Protein AF-A0A163JH55-F1 (afdb_monomer)

InterPro domains:
  IPR002913 START domain [PF01852] (3-56)
  IPR002913 START domain [PS50848] (1-56)
  IPR023393 START-like domain superfamily [G3DSA:3.30.530.20] (1-74)

Organism: Absidia glauca (NCBI:txid4829)

Solvent-accessible surface area (backbone atoms only — not comparable to full-atom values): 8886 Å² total; per-residue (Å²): 91,60,66,80,92,50,93,89,63,74,88,54,90,98,58,76,81,53,45,36,72,35,37,50,77,48,78,39,85,50,97,92,48,71,49,77,46,79,49,76,41,70,46,64,57,86,92,69,60,67,72,57,52,54,51,49,67,65,51,62,66,49,56,58,55,52,52,52,52,45,40,72,71,31,36,55,74,72,42,81,56,64,64,65,36,43,83,75,51,74,48,74,41,76,91,73,45,35,38,40,37,36,38,29,53,58,34,34,41,31,34,37,48,32,56,63,59,28,75,80,40,67,38,78,47,54,76,39,42,51,78,47,76,57,93,54,35,37,42,33,43,62,33,54,41,84,24,48,40,39,41,29,61,93

Nearest PDB structures (foldseek):
  5j14-assembly2_B  TM=8.264E-01  e=1.085E-02  Prescottella equi 103S
  5j7z-assembly1_A  TM=7.708E-01  e=1.028E-02  Prescottella equi 103S
  7exg-assembly1_B  TM=5.878E-01  e=2.418E-01  Arabidopsis thaliana
  2r55-assembly2_B  TM=7.968E-01  e=3.300E+00  Homo sapiens
  7exr-assembly1_B  TM=5.465E-01  e=3.352E-01  Arabidopsis thaliana

Secondary structure (DSSP, 8-state):
------TTS---TT----EEEEEEEEEEEETTEEEEEEEEEEE--S---HHHHHHHHHHGGGHHHHHHHHHHHH-PPPEEEEESSEEEEEEEETTTTEEEEEEESEEEEEEE--TTT-TT-EEEEESSSEEEEETTEEEEEEEESSEEEEEEE-

Sequence (154 aa):
MASVDDSSVGAVSGCVRGNLICSGWKLQKVADGIQITYVTQVDLAGSIPSSFLRSVQLQVPLCAGKVAEYISSYGPPPITGDLSCVFKKELFDHGKREHTVHLDGQGDAAFSFSSKMYPNGVKVKTTTGEAQVTGNSIQVTGVNGPTTVTISKA

Mean predicted aligned error: 5.3 Å

Structure (mmCIF, N/CA/C/O backbone):
data_AF-A0A163JH55-F1
#
_entry.id   AF-A0A163JH55-F1
#
loop_
_atom_site.group_PDB
_atom_site.id
_atom_site.type_symbol
_atom_site.label_atom_id
_atom_site.label_alt_id
_atom_site.label_comp_id
_atom_site.label_asym_id
_atom_site.label_entity_id
_atom_site.label_seq_id
_atom_site.pdbx_PDB_ins_code
_atom_site.Cartn_x
_atom_site.Cartn_y
_atom_site.Cartn_z
_atom_site.occupancy
_atom_site.B_iso_or_equiv
_atom_site.auth_seq_id
_atom_site.auth_comp_id
_atom_site.auth_asym_id
_atom_site.auth_atom_id
_atom_site.pdbx_PDB_model_num
ATOM 1 N N . MET A 1 1 ? 0.091 1.573 -16.378 1.00 91.25 1 MET A N 1
ATOM 2 C CA . MET A 1 1 ? 0.677 2.918 -16.204 1.00 91.25 1 MET A CA 1
ATOM 3 C C . MET A 1 1 ? 1.432 3.271 -17.470 1.00 91.25 1 MET A C 1
ATOM 5 O O . MET A 1 1 ? 2.056 2.385 -18.042 1.00 91.25 1 MET A O 1
ATOM 9 N N . ALA A 1 2 ? 1.350 4.522 -17.905 1.00 95.44 2 ALA A N 1
ATOM 10 C CA . ALA A 1 2 ? 2.092 5.064 -19.039 1.00 95.44 2 ALA A CA 1
ATOM 11 C C . ALA A 1 2 ? 2.310 6.568 -18.806 1.00 95.44 2 ALA A C 1
ATOM 13 O O . ALA A 1 2 ? 1.577 7.170 -18.016 1.00 95.44 2 ALA A O 1
ATOM 14 N N . SER A 1 3 ? 3.317 7.149 -19.451 1.00 95.31 3 SER A N 1
ATOM 15 C CA . SER A 1 3 ? 3.561 8.591 -19.436 1.00 95.31 3 SER A CA 1
ATOM 16 C C . SER A 1 3 ? 2.406 9.348 -20.091 1.00 95.31 3 SER A C 1
ATOM 18 O O . SER A 1 3 ? 1.802 8.875 -21.052 1.00 95.31 3 SER A O 1
ATOM 20 N N . VAL A 1 4 ? 2.129 10.541 -19.567 1.00 95.00 4 VAL A N 1
ATOM 21 C CA . VAL A 1 4 ? 1.176 11.510 -20.116 1.00 95.00 4 VAL A CA 1
ATOM 22 C C . VAL A 1 4 ? 1.803 12.899 -20.088 1.00 95.00 4 VAL A C 1
ATOM 24 O O . VAL A 1 4 ? 2.669 13.170 -19.247 1.00 95.00 4 VAL A O 1
ATOM 27 N N . ASP A 1 5 ? 1.345 13.768 -20.982 1.00 93.38 5 ASP A N 1
ATOM 28 C CA . ASP A 1 5 ? 1.692 15.184 -20.959 1.00 93.38 5 ASP A CA 1
ATOM 29 C C . ASP A 1 5 ? 0.721 15.941 -20.051 1.00 93.38 5 ASP A C 1
ATOM 31 O O . ASP A 1 5 ? -0.497 15.854 -20.203 1.00 93.38 5 ASP A O 1
ATOM 35 N N . ASP A 1 6 ? 1.276 16.696 -19.107 1.00 93.94 6 ASP A N 1
ATOM 36 C CA . ASP A 1 6 ? 0.529 17.538 -18.179 1.00 93.94 6 ASP A CA 1
ATOM 37 C C . ASP A 1 6 ? 1.160 18.932 -18.169 1.00 93.94 6 ASP A C 1
ATOM 39 O O . ASP A 1 6 ? 2.298 19.115 -17.733 1.00 93.94 6 ASP A O 1
ATOM 43 N N . SER A 1 7 ? 0.415 19.930 -18.648 1.00 94.56 7 SER A N 1
ATOM 44 C CA . SER A 1 7 ? 0.884 21.316 -18.733 1.00 94.56 7 SER A CA 1
ATOM 45 C C . SER 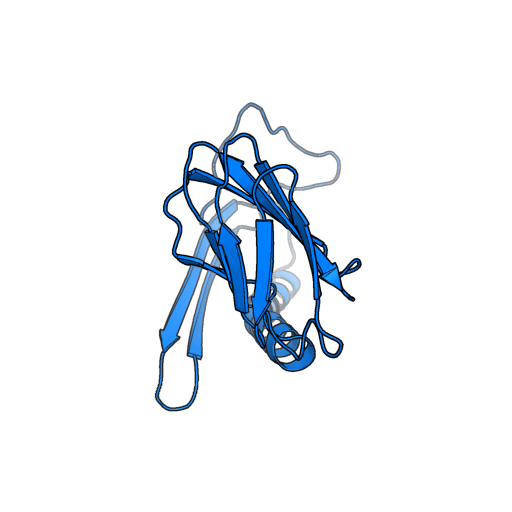A 1 7 ? 1.173 21.949 -17.369 1.00 94.56 7 SER A C 1
ATOM 47 O O . SER A 1 7 ? 1.876 22.956 -17.307 1.00 94.56 7 SER A O 1
ATOM 49 N N . SER A 1 8 ? 0.637 21.389 -16.280 1.00 94.94 8 SER A N 1
ATOM 50 C CA . SER A 1 8 ? 0.922 21.842 -14.916 1.00 94.94 8 SER A CA 1
ATOM 51 C C . SER A 1 8 ? 2.257 21.315 -14.373 1.00 94.94 8 SER A C 1
ATOM 53 O O . SER A 1 8 ? 2.780 21.861 -13.401 1.00 94.94 8 SER A O 1
ATOM 55 N N . VAL A 1 9 ? 2.850 20.298 -15.014 1.00 92.44 9 VAL A N 1
ATOM 56 C CA . VAL A 1 9 ? 4.096 19.655 -14.576 1.00 92.44 9 VAL A CA 1
ATOM 57 C C . VAL A 1 9 ? 5.207 19.877 -15.604 1.00 92.44 9 VAL A C 1
ATOM 59 O O . VAL A 1 9 ? 5.392 19.109 -16.546 1.00 92.44 9 VAL A O 1
ATOM 62 N N . GLY A 1 10 ? 6.001 20.926 -15.385 1.00 91.88 10 GLY A N 1
ATOM 63 C CA . GLY A 1 10 ? 7.092 21.323 -16.277 1.00 91.88 10 GLY A CA 1
ATOM 64 C C . GLY A 1 10 ? 8.334 20.418 -16.264 1.00 91.88 10 GLY A C 1
ATOM 65 O O . GLY A 1 10 ? 8.406 19.373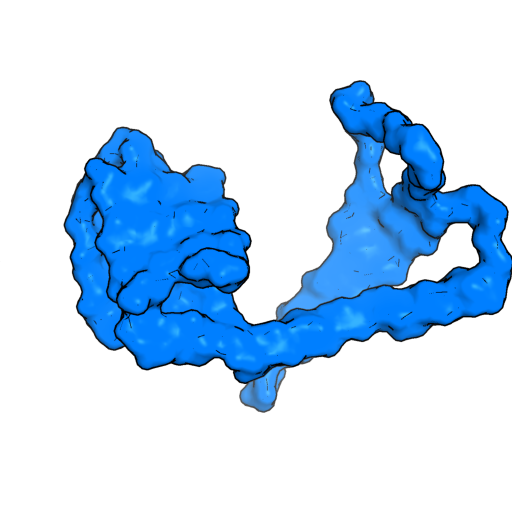 -15.608 1.00 91.88 10 GLY A O 1
ATOM 66 N N . ALA A 1 11 ? 9.349 20.835 -17.022 1.00 91.56 11 ALA A N 1
ATOM 67 C CA . ALA A 1 11 ? 10.678 20.234 -16.974 1.00 91.56 11 ALA A CA 1
ATOM 68 C C . ALA A 1 11 ? 11.387 20.576 -15.653 1.00 91.56 11 ALA A C 1
ATOM 70 O O . ALA A 1 11 ? 11.249 21.680 -15.128 1.00 91.56 11 ALA A O 1
ATOM 71 N N . VAL A 1 12 ? 12.178 19.632 -15.140 1.00 94.38 12 VAL A N 1
ATOM 72 C CA . VAL A 1 12 ? 12.987 19.819 -13.930 1.00 94.38 12 VAL A CA 1
ATOM 73 C C . VAL A 1 12 ? 14.443 20.004 -14.345 1.00 94.38 12 VAL A C 1
ATOM 75 O O . VAL A 1 12 ? 14.995 19.170 -15.062 1.00 94.38 12 VAL A O 1
ATOM 78 N N . SER A 1 13 ? 15.060 21.106 -13.910 1.00 94.50 13 SER A N 1
ATOM 79 C CA . SER A 1 13 ? 16.464 21.404 -14.216 1.00 94.50 13 SER A CA 1
ATOM 80 C C . SER A 1 13 ? 17.380 20.266 -13.755 1.00 94.50 13 SER A C 1
ATOM 82 O O . SER A 1 13 ? 17.262 19.791 -12.628 1.00 94.50 13 SER A O 1
ATOM 84 N N . GLY A 1 14 ? 18.281 19.820 -14.634 1.00 92.38 14 GLY A N 1
ATOM 85 C CA . GLY A 1 14 ? 19.189 18.698 -14.371 1.00 92.38 14 GLY A CA 1
ATOM 86 C C . GLY A 1 14 ? 18.583 17.304 -14.578 1.00 92.38 14 GLY A C 1
ATOM 87 O O . GLY A 1 14 ? 19.285 16.314 -14.390 1.00 92.38 14 GLY A O 1
ATOM 88 N N . CYS A 1 15 ? 17.317 17.197 -14.994 1.00 91.94 15 CYS A N 1
ATOM 89 C CA . CYS A 1 15 ? 16.668 15.921 -15.289 1.00 91.94 15 CYS A CA 1
ATOM 90 C C . CYS A 1 15 ? 16.252 15.827 -16.761 1.00 91.94 15 CYS A C 1
ATOM 92 O O . CYS A 1 15 ? 15.694 16.764 -17.328 1.00 91.94 15 CYS A O 1
ATOM 94 N N . VAL A 1 16 ? 16.460 14.653 -17.362 1.00 91.75 16 VAL A N 1
ATOM 95 C CA . VAL A 1 16 ? 15.856 14.288 -18.649 1.00 91.75 16 VAL A CA 1
ATOM 96 C C . VAL A 1 16 ? 14.578 13.507 -18.360 1.00 91.75 16 VAL A C 1
ATOM 98 O O . VAL A 1 16 ? 14.586 12.559 -17.573 1.00 91.75 16 VAL A O 1
ATOM 101 N N . ARG A 1 17 ? 13.462 13.919 -18.967 1.00 91.94 17 ARG A N 1
ATOM 102 C CA . ARG A 1 17 ? 12.173 13.243 -18.798 1.00 91.94 17 ARG A CA 1
ATOM 103 C C . ARG A 1 17 ? 12.159 11.960 -19.627 1.00 91.94 17 ARG A C 1
ATOM 105 O O . ARG A 1 17 ? 12.097 12.021 -20.850 1.00 91.94 17 ARG A O 1
ATOM 112 N N . GLY A 1 18 ? 12.191 10.815 -18.949 1.00 91.19 18 GLY A N 1
ATOM 113 C CA . GLY A 1 18 ? 11.946 9.522 -19.582 1.00 91.19 18 GLY A CA 1
ATOM 114 C C . GLY A 1 18 ? 10.485 9.367 -20.014 1.00 91.19 18 GLY A C 1
ATOM 115 O O . GLY A 1 18 ? 9.571 9.925 -19.401 1.00 91.19 18 GLY A O 1
ATOM 116 N N . ASN A 1 19 ? 10.268 8.575 -21.057 1.00 93.25 19 ASN A N 1
ATOM 117 C CA . ASN A 1 19 ? 8.962 8.196 -21.567 1.00 93.25 19 ASN A CA 1
ATOM 118 C C . ASN A 1 19 ? 8.633 6.747 -21.167 1.00 93.25 19 ASN A C 1
ATOM 120 O O . ASN A 1 19 ? 9.178 5.781 -21.706 1.00 93.25 19 ASN A O 1
ATOM 124 N N . LEU A 1 20 ? 7.732 6.586 -20.199 1.00 93.00 20 LEU A N 1
ATOM 125 C CA . LEU A 1 20 ? 7.204 5.296 -19.780 1.00 93.00 20 LEU A CA 1
ATOM 126 C C . LEU A 1 20 ? 6.118 4.858 -20.763 1.00 93.00 20 LEU A C 1
ATOM 128 O O . LEU A 1 20 ? 4.958 5.236 -20.630 1.00 93.00 20 LEU A O 1
ATOM 132 N N . ILE A 1 21 ? 6.489 4.035 -21.735 1.00 94.88 21 ILE A N 1
ATOM 133 C CA . ILE A 1 21 ? 5.568 3.550 -22.767 1.00 94.88 21 ILE A CA 1
ATOM 134 C C . ILE A 1 21 ? 4.500 2.649 -22.137 1.00 94.88 21 ILE A C 1
ATOM 136 O O . ILE A 1 21 ? 3.309 2.798 -22.398 1.00 94.88 21 ILE A O 1
ATOM 140 N N . CYS A 1 22 ? 4.919 1.722 -21.275 1.00 93.75 22 CYS A N 1
ATOM 141 C CA . CYS A 1 22 ? 4.013 0.863 -20.526 1.00 93.75 22 CYS A CA 1
ATOM 142 C C . CYS A 1 22 ? 4.695 0.362 -19.257 1.00 93.75 22 CYS A C 1
ATOM 144 O O . CYS A 1 22 ? 5.853 -0.039 -19.278 1.00 93.75 22 CYS A O 1
ATOM 146 N N . SER A 1 23 ? 3.974 0.332 -18.147 1.00 93.06 23 SER A N 1
ATOM 147 C CA . SER A 1 23 ? 4.370 -0.427 -16.969 1.00 93.06 23 SER A CA 1
ATOM 148 C C . SER A 1 23 ? 3.156 -0.898 -16.191 1.00 93.06 23 SER A C 1
ATOM 150 O O . SER A 1 23 ? 2.132 -0.209 -16.115 1.00 93.06 23 SER A O 1
ATOM 152 N N . GLY A 1 24 ? 3.247 -2.084 -15.608 1.00 92.88 24 GLY A N 1
ATOM 153 C CA . GLY A 1 24 ? 2.153 -2.654 -14.850 1.00 92.88 24 GLY A CA 1
ATOM 154 C C . GLY A 1 24 ? 2.533 -3.929 -14.125 1.00 92.88 24 GLY A C 1
ATOM 155 O O . GLY A 1 24 ? 3.522 -4.591 -14.434 1.00 92.88 24 GLY A O 1
ATOM 156 N N . TRP A 1 25 ? 1.691 -4.265 -13.159 1.00 93.50 25 TRP A N 1
ATOM 157 C CA . TRP A 1 25 ? 1.814 -5.453 -12.336 1.00 93.50 25 TRP A CA 1
ATOM 158 C C . TRP A 1 25 ? 0.600 -6.335 -12.578 1.00 93.50 25 TRP A C 1
ATOM 160 O O . TRP A 1 25 ? -0.535 -5.866 -12.510 1.00 93.50 25 TRP A O 1
ATOM 170 N N . LYS A 1 26 ? 0.837 -7.617 -12.830 1.00 93.44 26 LYS A N 1
ATOM 171 C CA . LYS A 1 26 ? -0.190 -8.652 -12.791 1.00 93.44 26 LYS A CA 1
ATOM 172 C C . LYS A 1 26 ? 0.083 -9.528 -11.580 1.00 93.44 26 LYS A C 1
ATOM 174 O O . LYS A 1 26 ? 1.140 -10.152 -11.487 1.00 93.44 26 LYS A O 1
ATOM 179 N N . LEU A 1 27 ? -0.878 -9.555 -10.666 1.00 93.62 27 LEU A N 1
ATOM 180 C CA . LEU A 1 27 ? -0.843 -10.372 -9.461 1.00 93.62 27 LEU A CA 1
ATOM 181 C C . LEU A 1 27 ? -1.823 -11.528 -9.638 1.00 93.62 27 LEU A C 1
ATOM 183 O O . LEU A 1 27 ? -2.971 -11.313 -10.025 1.00 93.62 27 LEU A O 1
ATOM 187 N N . GLN A 1 28 ? -1.376 -12.753 -9.378 1.00 96.31 28 GLN A N 1
ATOM 188 C CA . GLN A 1 28 ? -2.223 -13.940 -9.449 1.00 96.31 28 GLN A CA 1
ATOM 189 C C . GLN A 1 28 ? -2.026 -14.782 -8.197 1.00 96.31 28 GLN A C 1
ATOM 191 O O . GLN A 1 28 ? -0.898 -15.120 -7.844 1.00 96.31 28 GLN A O 1
ATOM 196 N N . LYS A 1 29 ? -3.128 -15.140 -7.535 1.00 95.62 29 LYS A N 1
AT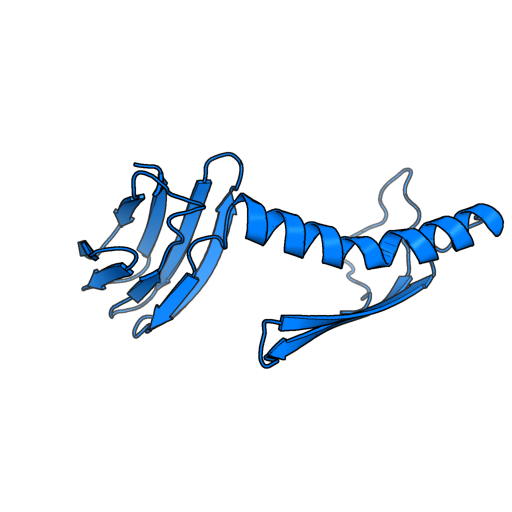OM 197 C CA . LYS A 1 29 ? -3.089 -16.137 -6.466 1.00 95.62 29 LYS A CA 1
ATOM 198 C C . LYS A 1 29 ? -2.740 -17.496 -7.076 1.00 95.62 29 LYS A C 1
ATOM 200 O O . LYS A 1 29 ? -3.360 -17.910 -8.052 1.00 95.62 29 LYS A O 1
ATOM 205 N N . VAL A 1 30 ? -1.769 -18.175 -6.482 1.00 96.44 30 VAL A N 1
ATOM 206 C CA . VAL A 1 30 ? -1.363 -19.551 -6.800 1.00 96.44 30 VAL A CA 1
ATOM 207 C C . VAL A 1 30 ? -1.427 -20.394 -5.523 1.00 96.44 30 VAL A C 1
ATOM 209 O O . VAL A 1 30 ? -1.670 -19.843 -4.449 1.00 96.44 30 VAL A O 1
ATOM 212 N N . ALA A 1 31 ? -1.258 -21.716 -5.626 1.00 95.12 31 ALA A N 1
ATOM 213 C CA . ALA A 1 31 ? -1.412 -22.631 -4.487 1.00 95.12 31 ALA A CA 1
ATOM 214 C C . ALA A 1 31 ? -0.592 -22.191 -3.258 1.00 95.12 31 ALA A C 1
ATOM 216 O O . ALA A 1 31 ? -1.147 -22.061 -2.169 1.00 95.12 31 ALA A O 1
ATOM 217 N N . ASP A 1 32 ? 0.679 -21.847 -3.475 1.00 91.50 32 ASP A N 1
A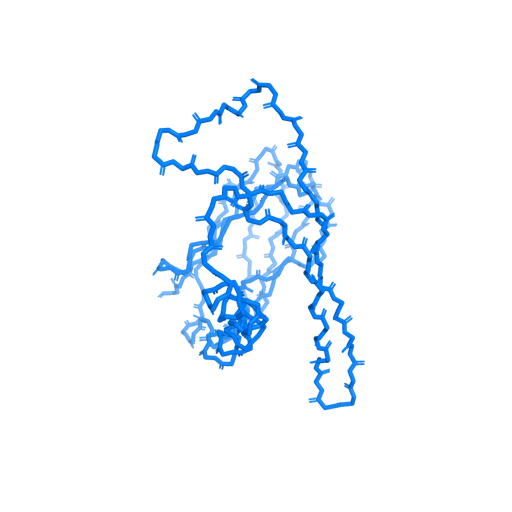TOM 218 C CA . ASP A 1 32 ? 1.636 -21.546 -2.404 1.00 91.50 32 ASP A CA 1
ATOM 219 C C . ASP A 1 32 ? 1.993 -20.053 -2.294 1.00 91.50 32 ASP A C 1
ATOM 221 O O . ASP A 1 32 ? 3.027 -19.691 -1.733 1.00 91.50 32 ASP A O 1
ATOM 225 N N . GLY A 1 33 ? 1.167 -19.151 -2.840 1.00 90.38 33 GLY A N 1
ATOM 226 C CA . GLY A 1 33 ? 1.410 -17.715 -2.698 1.00 90.38 33 GLY A CA 1
ATOM 227 C C . GLY A 1 33 ? 0.832 -16.841 -3.802 1.00 90.38 33 GLY A C 1
ATOM 228 O O . GLY A 1 33 ? -0.292 -17.035 -4.269 1.00 90.38 33 GLY A O 1
ATOM 229 N N . ILE A 1 34 ? 1.603 -15.826 -4.191 1.00 91.50 34 ILE A N 1
ATOM 230 C CA . ILE A 1 34 ? 1.227 -14.849 -5.213 1.00 91.50 34 ILE A CA 1
ATOM 231 C C . ILE A 1 34 ? 2.299 -14.857 -6.295 1.00 91.50 34 ILE A C 1
ATOM 233 O O . ILE A 1 34 ? 3.458 -14.536 -6.042 1.00 91.50 34 ILE A O 1
ATOM 237 N N . GLN A 1 35 ? 1.898 -15.190 -7.517 1.00 92.56 35 GLN A N 1
ATOM 238 C CA . GLN A 1 35 ? 2.723 -14.977 -8.692 1.00 92.56 35 GLN A CA 1
ATOM 239 C C . GLN A 1 35 ? 2.644 -13.505 -9.095 1.00 92.56 35 GLN A C 1
ATOM 241 O O . GLN A 1 35 ? 1.557 -12.946 -9.264 1.00 92.56 35 GLN A O 1
ATOM 246 N N . ILE A 1 36 ? 3.812 -12.896 -9.286 1.00 91.81 36 ILE A N 1
ATOM 247 C CA . ILE A 1 36 ? 3.956 -11.507 -9.709 1.00 91.81 36 ILE A CA 1
ATOM 248 C C . ILE A 1 36 ? 4.568 -11.488 -11.107 1.00 91.81 36 ILE A C 1
ATOM 250 O O . ILE A 1 36 ? 5.656 -12.012 -11.321 1.00 91.81 36 ILE A O 1
ATOM 254 N N . THR A 1 37 ? 3.879 -10.866 -12.059 1.00 92.00 37 THR A N 1
ATOM 255 C CA . THR A 1 37 ? 4.457 -10.500 -13.358 1.00 92.00 37 THR A CA 1
ATOM 256 C C . THR A 1 37 ? 4.549 -8.987 -13.429 1.00 92.00 37 THR A C 1
ATOM 258 O O . THR A 1 37 ? 3.528 -8.303 -13.358 1.00 92.00 37 THR A O 1
ATOM 261 N N . TYR A 1 38 ? 5.763 -8.466 -13.571 1.00 91.44 38 TYR A N 1
ATOM 262 C CA . TYR A 1 38 ? 6.002 -7.046 -13.782 1.00 91.44 38 TYR A CA 1
ATOM 263 C C . TYR A 1 38 ? 6.390 -6.810 -15.238 1.00 91.44 38 TYR A C 1
ATOM 265 O O . TYR A 1 38 ? 7.346 -7.399 -15.740 1.00 91.44 38 TYR A O 1
ATOM 273 N N . VAL A 1 39 ? 5.622 -5.966 -15.918 1.00 91.25 39 VAL A N 1
ATOM 274 C CA . VAL A 1 39 ? 5.873 -5.556 -17.300 1.00 91.25 39 VAL A CA 1
ATOM 275 C C . VAL A 1 39 ? 6.325 -4.110 -17.263 1.00 91.25 39 VAL A C 1
ATOM 277 O O . VAL A 1 39 ? 5.704 -3.290 -16.591 1.00 91.25 39 VAL A O 1
ATOM 280 N N . THR A 1 40 ? 7.399 -3.793 -17.977 1.00 90.81 40 THR A N 1
ATOM 281 C CA . THR A 1 40 ? 7.889 -2.424 -18.108 1.00 90.81 40 THR A CA 1
ATOM 282 C C . THR A 1 40 ? 8.550 -2.223 -19.463 1.00 90.81 40 THR A C 1
ATOM 284 O O . THR A 1 40 ? 9.324 -3.057 -19.929 1.00 90.81 40 THR A O 1
ATOM 287 N N . GLN A 1 41 ? 8.231 -1.103 -20.088 1.00 90.56 41 GLN A N 1
ATOM 288 C CA . GLN A 1 41 ? 8.815 -0.608 -21.314 1.00 90.56 41 GLN A CA 1
ATOM 289 C C . GLN A 1 41 ? 8.995 0.893 -21.132 1.00 90.56 41 GLN A C 1
ATOM 291 O O . GLN A 1 41 ? 8.025 1.642 -20.997 1.00 90.56 41 GLN A O 1
ATOM 296 N N . VAL A 1 42 ? 10.250 1.319 -21.100 1.00 90.00 42 VAL A N 1
ATOM 297 C CA . VAL A 1 42 ? 10.626 2.709 -20.874 1.00 90.00 42 VAL A CA 1
ATOM 298 C C . VAL A 1 42 ? 11.669 3.114 -21.901 1.00 90.00 42 VAL A C 1
ATOM 300 O O . VAL A 1 42 ? 12.633 2.387 -22.141 1.00 90.00 42 VAL A O 1
ATOM 303 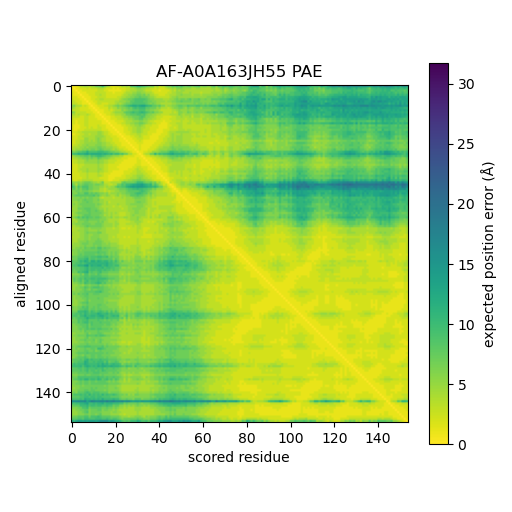N N . ASP A 1 43 ? 11.461 4.278 -22.495 1.00 90.31 43 ASP A N 1
ATOM 304 C CA . ASP A 1 43 ? 12.495 5.028 -23.184 1.00 90.31 43 ASP A CA 1
ATOM 305 C C . ASP A 1 43 ? 13.058 6.042 -22.184 1.00 90.31 43 ASP A C 1
ATOM 307 O O . ASP A 1 43 ? 12.365 6.955 -21.741 1.00 90.31 43 ASP A O 1
ATOM 311 N N . LEU A 1 44 ? 14.305 5.851 -21.759 1.00 87.88 44 LEU A N 1
ATOM 312 C CA . LEU A 1 44 ? 14.939 6.749 -20.792 1.00 87.88 44 LEU A CA 1
ATOM 313 C C . LEU A 1 44 ? 15.316 8.109 -21.404 1.00 87.88 44 LEU A C 1
ATOM 315 O O . LEU A 1 44 ? 15.697 9.007 -20.653 1.00 87.88 44 LEU A O 1
ATOM 319 N N . ALA A 1 45 ? 15.162 8.263 -22.726 1.00 86.88 45 ALA A N 1
ATOM 320 C CA . ALA A 1 45 ? 15.536 9.431 -23.508 1.00 86.88 45 ALA A CA 1
ATOM 321 C C . ALA A 1 45 ? 17.016 9.835 -23.329 1.00 86.88 45 ALA A C 1
ATOM 323 O O . ALA A 1 45 ? 17.808 9.181 -22.645 1.00 86.88 45 ALA A O 1
ATOM 324 N N . GLY A 1 46 ? 17.416 10.921 -23.994 1.00 83.88 46 GLY A N 1
ATOM 325 C CA . GLY A 1 46 ? 18.783 11.439 -23.934 1.00 83.88 46 GLY A CA 1
ATOM 326 C C . GLY A 1 46 ? 19.844 10.490 -24.511 1.00 83.88 46 GLY A C 1
ATOM 327 O O . GLY A 1 46 ? 19.549 9.545 -25.240 1.00 83.88 46 GLY A O 1
ATOM 328 N N . SER A 1 47 ? 21.109 10.768 -24.187 1.00 85.69 47 SER A N 1
ATOM 329 C CA . SER A 1 47 ? 22.272 10.031 -24.702 1.00 85.69 47 SER A CA 1
ATOM 330 C C . SER A 1 47 ? 22.851 9.114 -23.628 1.00 85.69 47 SER A C 1
ATOM 332 O O . SER A 1 47 ? 23.782 9.486 -22.915 1.00 85.69 47 SER A O 1
ATOM 334 N N . ILE A 1 48 ? 22.287 7.912 -23.495 1.00 86.25 48 ILE A N 1
ATOM 335 C CA . ILE A 1 48 ? 22.692 6.933 -22.479 1.00 86.25 48 ILE A CA 1
ATOM 336 C C . ILE A 1 48 ? 23.517 5.805 -23.122 1.00 86.25 48 ILE A C 1
ATOM 338 O O . ILE A 1 48 ? 23.063 5.203 -24.097 1.00 86.25 48 ILE A O 1
ATOM 342 N N . PRO A 1 49 ? 24.703 5.456 -22.582 1.00 89.19 49 PRO A N 1
ATOM 343 C CA . PRO A 1 49 ? 25.486 4.324 -23.072 1.00 89.19 49 PRO A CA 1
ATOM 344 C C . PRO A 1 49 ? 24.700 3.006 -23.033 1.00 89.19 49 PRO A C 1
ATOM 346 O O . PRO A 1 49 ? 24.060 2.673 -22.034 1.00 89.19 49 PRO A O 1
ATOM 349 N N . SER A 1 50 ? 24.802 2.203 -24.094 1.00 87.19 50 SER A N 1
ATOM 350 C CA . SER A 1 50 ? 24.059 0.940 -24.232 1.00 87.19 50 SER A CA 1
ATOM 351 C C . SER A 1 50 ? 24.351 -0.073 -23.118 1.00 87.19 50 SER A C 1
ATOM 353 O O . SER A 1 50 ? 23.454 -0.790 -22.673 1.00 87.19 50 SER A O 1
ATOM 355 N N . SER A 1 51 ? 25.588 -0.107 -22.616 1.00 87.38 51 SER A N 1
ATOM 356 C CA . SER A 1 51 ? 25.979 -0.938 -21.472 1.00 87.38 51 SER A CA 1
ATOM 357 C C . SER A 1 51 ? 25.228 -0.558 -20.194 1.00 87.38 51 SER A C 1
ATOM 359 O O . SER A 1 51 ? 24.800 -1.437 -19.448 1.00 87.38 51 SER A O 1
ATOM 361 N N . PHE A 1 52 ? 25.005 0.738 -19.967 1.00 86.88 52 PHE A N 1
ATOM 362 C CA . PHE A 1 52 ? 24.229 1.228 -18.833 1.00 86.88 52 PHE A CA 1
ATOM 363 C C . PHE A 1 52 ? 22.736 0.918 -19.000 1.00 86.88 52 PHE A C 1
ATOM 365 O O . PHE A 1 52 ? 22.113 0.432 -18.057 1.00 86.88 52 PHE A O 1
ATOM 372 N N . LEU A 1 53 ? 22.178 1.096 -20.206 1.00 86.25 53 LEU A N 1
ATOM 373 C CA . LEU A 1 53 ? 20.786 0.727 -20.510 1.00 86.25 53 LEU A CA 1
ATOM 374 C C . LEU A 1 53 ? 20.499 -0.744 -20.196 1.00 86.25 53 LEU A C 1
ATOM 376 O O . LEU A 1 53 ? 19.496 -1.055 -19.555 1.00 86.25 53 LEU A O 1
ATOM 380 N N . ARG A 1 54 ? 21.407 -1.647 -20.583 1.00 85.94 54 ARG A N 1
ATOM 381 C CA . ARG A 1 54 ? 21.273 -3.080 -20.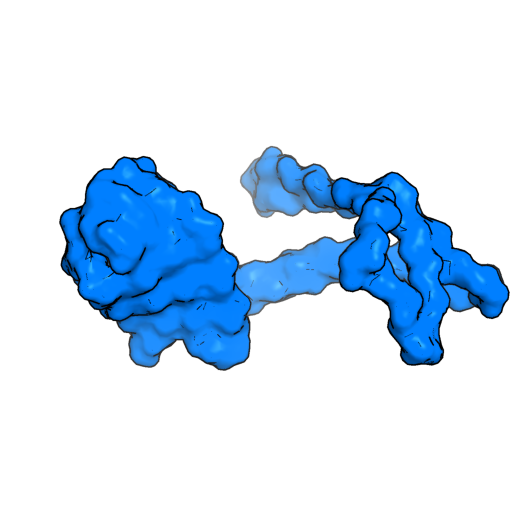294 1.00 85.94 54 ARG A CA 1
ATOM 382 C C . ARG A 1 54 ? 21.265 -3.363 -18.793 1.00 85.94 54 ARG A C 1
ATOM 384 O O . ARG A 1 54 ? 20.451 -4.157 -18.327 1.00 85.94 54 ARG A O 1
ATOM 391 N N . SER A 1 55 ? 22.133 -2.705 -18.028 1.00 87.69 55 SER A N 1
ATOM 392 C CA . SER A 1 55 ? 22.150 -2.836 -16.568 1.00 87.69 55 SER A CA 1
ATOM 393 C C . SER A 1 55 ? 20.835 -2.366 -15.948 1.00 87.69 55 SER A C 1
ATOM 395 O O . SER A 1 55 ? 20.266 -3.077 -15.125 1.00 87.69 55 SER A O 1
ATOM 397 N N . VAL A 1 56 ? 20.300 -1.221 -16.383 1.00 86.00 56 VAL A N 1
ATOM 398 C CA . VAL A 1 56 ? 19.000 -0.719 -15.910 1.00 86.00 56 VAL A CA 1
ATOM 399 C C . VAL A 1 56 ? 17.881 -1.713 -16.225 1.00 86.00 56 VAL A C 1
ATOM 401 O O . VAL A 1 56 ? 17.106 -2.053 -15.335 1.00 86.00 56 VAL A O 1
ATOM 404 N N . GLN A 1 57 ? 17.827 -2.245 -17.448 1.00 84.69 57 GLN A N 1
ATOM 405 C CA . GLN A 1 57 ? 16.823 -3.239 -17.847 1.00 84.69 57 GLN A CA 1
ATOM 406 C C . GLN A 1 57 ? 16.849 -4.505 -16.977 1.00 84.69 57 GLN A C 1
ATOM 408 O O . GLN A 1 57 ? 15.796 -5.079 -16.715 1.00 84.69 57 GLN A O 1
ATOM 413 N N . LEU A 1 58 ? 18.025 -4.922 -16.497 1.00 86.94 58 LEU A N 1
ATOM 414 C CA . LEU A 1 58 ? 18.162 -6.070 -15.594 1.00 86.94 58 LEU A CA 1
ATOM 415 C C . LEU A 1 58 ? 17.785 -5.742 -14.142 1.00 86.94 58 LEU A C 1
ATOM 417 O O . LEU A 1 58 ? 17.289 -6.610 -13.429 1.00 86.94 58 LEU A O 1
ATOM 421 N N . GLN A 1 59 ? 18.019 -4.507 -13.693 1.00 87.69 59 GLN A N 1
ATOM 422 C CA . GLN A 1 59 ? 17.768 -4.088 -12.311 1.00 87.69 59 GLN A CA 1
ATOM 423 C C . GLN A 1 59 ? 16.314 -3.685 -12.064 1.00 87.69 59 GLN A C 1
ATOM 425 O O . GLN A 1 59 ? 15.770 -3.967 -10.999 1.00 87.69 59 GLN A O 1
ATOM 430 N N . VAL A 1 60 ? 15.664 -3.043 -13.036 1.00 86.75 60 VAL A N 1
ATOM 431 C CA . VAL A 1 60 ? 14.299 -2.518 -12.885 1.00 86.75 60 VAL A CA 1
ATOM 432 C C . VAL A 1 60 ? 13.294 -3.591 -12.426 1.00 86.75 60 VAL A C 1
ATOM 434 O O . VAL A 1 60 ? 12.528 -3.297 -11.510 1.00 86.75 60 VAL A O 1
ATOM 437 N N . PRO A 1 61 ? 13.293 -4.832 -12.953 1.00 84.50 61 PRO A N 1
ATOM 438 C CA . PRO A 1 61 ? 12.376 -5.874 -12.485 1.00 84.50 61 PRO A CA 1
ATOM 439 C C . PRO A 1 61 ? 12.608 -6.350 -11.045 1.00 84.50 61 PRO A C 1
ATOM 441 O O . PRO A 1 61 ? 11.697 -6.912 -10.436 1.00 84.50 61 PRO A O 1
ATOM 444 N N . LEU A 1 62 ? 13.787 -6.100 -10.462 1.00 88.56 62 LEU A N 1
ATOM 445 C CA . LEU A 1 62 ? 14.103 -6.501 -9.086 1.00 88.56 62 LEU A CA 1
ATOM 446 C C . LEU A 1 62 ? 13.274 -5.746 -8.038 1.00 88.56 62 LEU A C 1
ATOM 448 O O . LEU A 1 62 ? 13.222 -6.163 -6.880 1.00 88.56 62 LEU A O 1
ATOM 452 N N . CYS A 1 63 ? 12.562 -4.683 -8.430 1.00 88.19 63 CYS A N 1
ATOM 453 C CA . CYS A 1 63 ? 11.586 -4.026 -7.565 1.00 88.19 63 CYS A CA 1
ATOM 454 C C . CYS A 1 63 ? 10.517 -5.005 -7.045 1.00 88.19 63 CYS A C 1
ATOM 456 O O . CYS A 1 63 ? 10.078 -4.868 -5.905 1.00 88.19 63 CYS A O 1
ATOM 458 N N . ALA A 1 64 ? 10.162 -6.043 -7.815 1.00 88.06 64 ALA A N 1
ATOM 459 C CA . ALA A 1 64 ? 9.241 -7.090 -7.373 1.00 88.06 64 ALA A CA 1
ATOM 460 C C . ALA A 1 64 ? 9.796 -7.868 -6.172 1.00 88.06 64 ALA A C 1
ATOM 462 O O . ALA A 1 64 ? 9.077 -8.124 -5.206 1.00 88.06 64 ALA A O 1
ATOM 463 N N . GLY A 1 65 ? 11.098 -8.168 -6.200 1.00 89.44 65 GLY A N 1
ATOM 464 C CA . GLY A 1 65 ? 11.809 -8.771 -5.075 1.00 89.44 65 GLY A CA 1
ATOM 465 C C . GLY A 1 65 ? 11.789 -7.867 -3.844 1.00 89.44 65 GLY A C 1
ATOM 466 O O . GLY A 1 65 ? 11.501 -8.337 -2.750 1.00 89.44 65 GLY A O 1
ATOM 467 N N . LYS A 1 66 ? 11.975 -6.552 -4.021 1.00 91.31 66 LYS A N 1
ATOM 468 C CA . LYS A 1 66 ? 11.894 -5.584 -2.913 1.00 91.31 66 LYS A CA 1
ATOM 469 C C . LYS A 1 66 ? 10.513 -5.520 -2.264 1.00 91.31 66 LYS A C 1
ATOM 471 O O . LYS A 1 66 ? 10.428 -5.418 -1.043 1.00 91.31 66 LYS A O 1
ATOM 476 N N . VAL A 1 67 ? 9.438 -5.634 -3.045 1.00 90.38 67 VAL A N 1
ATOM 477 C CA . VAL A 1 67 ? 8.074 -5.739 -2.499 1.00 90.38 67 VAL A CA 1
ATOM 478 C C . VAL A 1 67 ? 7.919 -7.023 -1.678 1.00 90.38 67 VAL A C 1
ATOM 480 O O . VAL A 1 67 ? 7.414 -6.976 -0.556 1.00 90.38 67 VAL A O 1
ATOM 483 N N . ALA A 1 68 ? 8.394 -8.161 -2.193 1.00 90.00 68 ALA A N 1
ATOM 484 C CA . ALA A 1 68 ? 8.340 -9.434 -1.474 1.00 90.00 68 ALA A CA 1
ATOM 485 C C . ALA A 1 68 ? 9.158 -9.406 -0.170 1.00 90.00 68 ALA A C 1
ATOM 487 O O . ALA A 1 68 ? 8.671 -9.855 0.870 1.00 90.00 68 ALA A O 1
ATOM 488 N N . GLU A 1 69 ? 10.365 -8.833 -0.200 1.00 93.56 69 GLU A N 1
ATOM 489 C CA . GLU A 1 69 ? 11.207 -8.604 0.980 1.00 93.56 69 GLU A CA 1
ATOM 490 C C . GLU A 1 69 ? 10.481 -7.736 2.014 1.00 93.56 69 GLU A C 1
ATOM 492 O O . GLU A 1 69 ? 10.410 -8.104 3.188 1.00 93.56 69 GLU A O 1
ATOM 497 N N . TYR A 1 70 ? 9.891 -6.617 1.584 1.00 94.38 70 TYR A N 1
ATOM 498 C CA . TYR A 1 70 ? 9.153 -5.708 2.458 1.00 94.38 70 TYR A CA 1
ATOM 499 C C . TYR A 1 70 ? 7.980 -6.409 3.156 1.00 94.38 70 TYR A C 1
ATOM 501 O O . TYR A 1 70 ? 7.879 -6.368 4.382 1.00 94.38 70 TYR A O 1
ATOM 509 N N . ILE A 1 71 ? 7.124 -7.107 2.404 1.00 92.81 71 ILE A N 1
ATOM 510 C CA . ILE A 1 71 ? 5.974 -7.830 2.967 1.00 92.81 71 ILE A CA 1
ATOM 511 C C . ILE A 1 71 ? 6.431 -8.978 3.874 1.00 92.81 71 ILE A C 1
ATOM 513 O O . ILE A 1 71 ? 5.829 -9.221 4.919 1.00 92.81 71 ILE A O 1
ATOM 517 N N . SER A 1 72 ? 7.519 -9.667 3.534 1.00 92.88 72 SER A N 1
ATOM 518 C CA . SER A 1 72 ? 8.055 -10.739 4.379 1.00 92.88 72 SER A CA 1
ATOM 519 C C . SER A 1 72 ? 8.571 -10.208 5.719 1.00 92.88 72 SER A C 1
ATOM 521 O O . SER A 1 72 ? 8.321 -10.835 6.756 1.00 92.88 72 SER A O 1
ATOM 523 N N . SER A 1 73 ? 9.230 -9.046 5.687 1.00 95.44 73 SER A N 1
ATOM 524 C CA . SER A 1 73 ? 9.901 -8.419 6.833 1.00 95.44 73 SER A CA 1
ATOM 525 C C . SER A 1 73 ? 8.931 -7.676 7.749 1.00 95.44 73 SER A C 1
ATOM 527 O O . SER A 1 73 ? 8.995 -7.821 8.966 1.00 95.44 73 SER A O 1
ATOM 529 N N . TYR A 1 74 ? 8.012 -6.902 7.171 1.00 96.0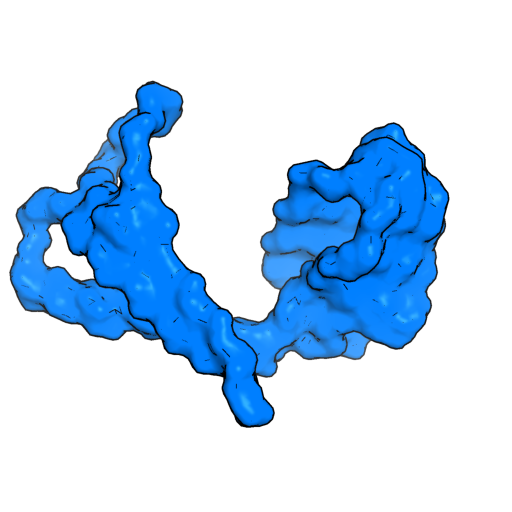0 74 TYR A N 1
ATOM 530 C CA . TYR A 1 74 ? 7.120 -6.004 7.906 1.00 96.00 74 TYR A CA 1
ATOM 531 C C . TYR A 1 74 ? 5.649 -6.413 7.823 1.00 96.00 74 TYR A C 1
ATOM 533 O O . TYR A 1 74 ? 4.844 -5.968 8.629 1.00 96.00 74 TYR A O 1
ATOM 541 N N . GLY A 1 75 ? 5.259 -7.273 6.883 1.00 95.12 75 GLY A N 1
ATOM 542 C CA . GLY A 1 75 ? 3.851 -7.477 6.537 1.00 95.12 75 GLY A CA 1
ATOM 543 C C . GLY A 1 75 ? 3.237 -6.272 5.809 1.00 95.12 75 GLY A C 1
ATOM 544 O O . GLY A 1 75 ? 3.914 -5.268 5.571 1.00 95.12 75 GLY A O 1
ATOM 545 N N . PRO A 1 76 ? 1.956 -6.361 5.418 1.00 94.25 76 PRO A N 1
ATOM 546 C CA . PRO A 1 76 ? 1.264 -5.243 4.789 1.00 94.25 76 PRO A CA 1
ATOM 547 C C . PRO A 1 76 ? 1.000 -4.099 5.790 1.00 94.25 76 PRO A C 1
ATOM 549 O O . PRO A 1 76 ? 0.869 -4.357 6.995 1.00 94.25 76 PRO A O 1
ATOM 552 N N . PRO A 1 77 ? 0.888 -2.842 5.310 1.00 95.50 77 PRO A N 1
ATOM 553 C CA . PRO A 1 77 ? 0.238 -1.777 6.078 1.00 95.50 77 PRO A CA 1
ATOM 554 C C . PRO A 1 77 ? -1.227 -2.157 6.377 1.00 95.50 77 PRO A C 1
ATOM 556 O O . PRO A 1 77 ? -1.713 -3.149 5.822 1.00 95.50 77 PRO A O 1
ATOM 559 N N . PRO A 1 78 ? -1.945 -1.425 7.249 1.00 97.06 78 PRO A N 1
ATOM 560 C CA . PRO A 1 78 ? -3.344 -1.737 7.487 1.00 97.06 78 PRO A CA 1
ATOM 561 C C . PRO A 1 78 ? -4.157 -1.649 6.189 1.00 97.06 78 PRO A C 1
ATOM 563 O O . PRO A 1 78 ? -3.897 -0.811 5.327 1.00 97.06 78 PRO A O 1
ATOM 566 N N . ILE A 1 79 ? -5.110 -2.563 6.042 1.00 95.56 79 ILE A N 1
ATOM 567 C CA . ILE A 1 79 ? -5.930 -2.730 4.843 1.00 95.56 79 ILE A CA 1
ATOM 568 C C . ILE A 1 79 ? -7.361 -2.360 5.201 1.00 95.56 79 ILE A C 1
ATOM 570 O O . ILE A 1 79 ? -7.899 -2.846 6.199 1.00 95.56 79 ILE A O 1
ATOM 574 N N . THR A 1 80 ? -7.973 -1.528 4.367 1.00 96.06 80 THR A N 1
ATOM 575 C CA . THR A 1 80 ? -9.389 -1.174 4.469 1.00 96.06 80 THR A CA 1
ATOM 576 C C . THR A 1 80 ? -10.260 -2.363 4.059 1.00 96.06 80 THR A C 1
ATOM 578 O O . THR A 1 80 ? -10.044 -2.961 3.005 1.00 96.06 80 THR A O 1
ATOM 581 N N . GLY A 1 81 ? -11.202 -2.732 4.924 1.00 95.62 81 GLY A N 1
ATOM 582 C CA . GLY A 1 81 ? -12.191 -3.783 4.705 1.00 95.62 81 GLY A CA 1
ATOM 583 C C . GLY A 1 81 ? -13.539 -3.203 4.286 1.00 95.62 81 GLY A C 1
ATOM 584 O O . GLY A 1 81 ? -13.599 -2.268 3.487 1.00 95.62 81 GLY A O 1
ATOM 585 N N . ASP A 1 82 ? -14.616 -3.760 4.838 1.00 96.56 82 ASP A N 1
ATOM 586 C CA . ASP A 1 82 ? -15.979 -3.309 4.558 1.00 96.56 82 ASP A CA 1
ATOM 587 C C . ASP A 1 82 ? -16.191 -1.844 4.967 1.00 96.56 82 ASP A C 1
ATOM 589 O O . ASP A 1 82 ? -15.752 -1.388 6.026 1.00 96.56 82 ASP A O 1
ATOM 593 N N . LEU A 1 83 ? -16.886 -1.107 4.103 1.00 97.06 83 LEU A N 1
ATOM 594 C CA . LEU A 1 83 ? -17.177 0.315 4.246 1.00 97.06 83 LEU A CA 1
ATOM 595 C C . LEU A 1 83 ? -18.634 0.569 3.871 1.00 97.06 83 LEU A C 1
ATOM 597 O O . LEU A 1 83 ? -19.061 0.193 2.780 1.00 97.06 83 LEU A O 1
ATOM 601 N N . SER A 1 84 ? -19.373 1.259 4.739 1.00 97.94 84 SER A N 1
ATOM 602 C CA . SER A 1 84 ? -20.684 1.823 4.388 1.00 97.94 84 SER A CA 1
ATOM 603 C C . SER A 1 84 ? -20.668 3.353 4.284 1.00 97.94 84 SER A C 1
ATOM 605 O O . SER A 1 84 ? -21.607 3.940 3.753 1.00 97.94 84 SER A O 1
ATOM 607 N N . CYS A 1 85 ? -19.594 3.995 4.750 1.00 96.44 85 CYS A N 1
ATOM 608 C CA . CYS A 1 85 ? -19.307 5.408 4.516 1.00 96.44 85 CYS A CA 1
ATOM 609 C C . CYS A 1 85 ? -18.495 5.615 3.217 1.00 96.44 85 CYS A C 1
ATOM 611 O O . CYS A 1 85 ? -18.211 4.677 2.470 1.00 96.44 85 CYS A O 1
ATOM 613 N N . VAL A 1 86 ? -18.115 6.860 2.922 1.00 97.75 86 VAL A N 1
ATOM 614 C CA . VAL A 1 86 ? -17.403 7.225 1.689 1.00 97.75 86 VAL A CA 1
ATOM 615 C C . VAL A 1 86 ? -15.899 7.310 1.934 1.00 97.75 86 VAL A C 1
ATOM 617 O O . VAL A 1 86 ? -15.421 8.212 2.620 1.00 97.75 86 VAL A O 1
ATOM 620 N N . PHE A 1 87 ? -15.125 6.429 1.300 1.00 97.50 87 PHE A N 1
ATOM 621 C CA . PHE A 1 87 ? -13.665 6.529 1.275 1.00 97.50 87 PHE A CA 1
ATOM 622 C C . PHE A 1 87 ? -13.206 7.693 0.385 1.00 97.50 87 PHE A C 1
ATOM 624 O O . PHE A 1 87 ? -13.655 7.824 -0.754 1.00 97.50 87 PHE A O 1
ATOM 631 N N . LYS A 1 88 ? -12.291 8.535 0.882 1.00 97.62 88 LYS A N 1
ATOM 632 C CA . LYS A 1 88 ? -11.735 9.660 0.109 1.00 97.62 88 LYS A CA 1
ATOM 633 C C . LYS A 1 88 ? -10.273 9.462 -0.251 1.00 97.62 88 LYS A C 1
ATOM 635 O O . LYS A 1 88 ? -9.903 9.637 -1.408 1.00 97.62 88 LYS A O 1
ATOM 640 N N . LYS A 1 89 ? -9.433 9.162 0.739 1.00 96.81 89 LYS A N 1
ATOM 641 C CA . LYS A 1 89 ? -7.992 8.972 0.545 1.00 96.81 89 LYS A CA 1
ATOM 642 C C . LYS A 1 89 ? -7.381 8.217 1.715 1.00 96.81 89 LYS A C 1
ATOM 644 O O . LYS A 1 89 ? -7.876 8.303 2.838 1.00 96.81 89 LYS A O 1
ATOM 649 N N . GLU A 1 90 ? -6.244 7.588 1.461 1.00 96.69 90 GLU A N 1
ATOM 650 C CA . GLU A 1 90 ? -5.385 7.024 2.494 1.00 96.69 90 GLU A CA 1
ATOM 651 C C . GLU A 1 90 ? -3.926 7.427 2.288 1.00 96.69 90 GLU A C 1
ATOM 653 O O . GLU A 1 90 ? -3.490 7.722 1.174 1.00 96.69 90 GLU A O 1
ATOM 658 N N . LEU A 1 91 ? -3.180 7.452 3.386 1.00 97.31 91 LEU A N 1
ATOM 659 C CA . LEU A 1 91 ? -1.755 7.744 3.431 1.00 97.31 91 LEU A CA 1
ATOM 660 C C . LEU A 1 91 ? -1.102 6.807 4.442 1.00 97.31 91 LEU A C 1
ATOM 662 O O . LEU A 1 91 ? -1.618 6.636 5.546 1.00 97.31 91 LEU A O 1
ATOM 666 N N . PHE A 1 92 ? 0.046 6.235 4.090 1.00 97.62 92 PHE A N 1
ATOM 667 C CA . PHE A 1 92 ? 0.832 5.411 5.003 1.00 97.62 92 PHE A CA 1
ATOM 668 C C . PHE A 1 92 ? 2.267 5.928 5.108 1.00 97.62 92 PHE A C 1
ATOM 670 O O . PHE A 1 92 ? 2.995 5.975 4.117 1.00 97.62 92 PHE A O 1
ATOM 677 N N . ASP A 1 93 ? 2.679 6.281 6.323 1.00 97.50 93 ASP A N 1
ATOM 678 C CA . ASP A 1 93 ? 4.062 6.602 6.666 1.00 97.50 93 ASP A CA 1
ATOM 679 C C . ASP A 1 93 ? 4.700 5.372 7.322 1.00 97.50 93 ASP A C 1
ATOM 681 O O . ASP A 1 93 ? 4.422 5.048 8.480 1.00 97.50 93 ASP A O 1
ATOM 685 N N . HIS A 1 94 ? 5.572 4.677 6.584 1.00 95.25 94 HIS A N 1
ATOM 686 C CA . HIS A 1 94 ? 6.253 3.486 7.096 1.00 95.25 94 HIS A CA 1
ATOM 687 C C . HIS A 1 94 ? 7.184 3.794 8.277 1.00 95.25 94 HIS A C 1
ATOM 689 O O . HIS A 1 94 ? 7.257 3.009 9.222 1.00 95.25 94 HIS A O 1
ATOM 695 N N . GLY A 1 95 ? 7.883 4.934 8.251 1.00 95.56 95 GLY A N 1
ATOM 696 C CA . GLY A 1 95 ? 8.828 5.310 9.303 1.00 95.56 95 GLY A CA 1
ATOM 697 C C . GLY A 1 95 ? 8.128 5.520 10.644 1.00 95.56 95 GLY A C 1
ATOM 698 O O . GLY A 1 95 ? 8.613 5.074 11.686 1.00 95.56 95 GLY A O 1
ATOM 699 N N . LYS A 1 96 ? 6.940 6.132 10.614 1.00 96.62 96 LYS A N 1
ATOM 700 C CA . LYS A 1 96 ? 6.084 6.314 11.796 1.00 96.62 96 LYS A CA 1
ATOM 701 C C . LYS A 1 96 ? 5.187 5.110 12.087 1.00 96.62 96 LYS A C 1
ATOM 703 O O . LYS A 1 96 ? 4.687 4.988 13.205 1.00 96.62 96 LYS A O 1
ATOM 708 N N . ARG A 1 97 ? 5.018 4.213 11.109 1.00 96.88 97 ARG A N 1
ATOM 709 C CA . ARG A 1 97 ? 3.993 3.157 11.073 1.00 96.88 97 ARG A CA 1
ATOM 710 C C . ARG A 1 97 ? 2.601 3.731 11.310 1.00 96.88 97 ARG A C 1
ATOM 712 O O . ARG A 1 97 ? 1.836 3.219 12.125 1.00 96.88 97 ARG A O 1
ATOM 719 N N . GLU A 1 98 ? 2.298 4.815 10.614 1.00 98.12 98 GLU A N 1
ATOM 720 C CA . GLU A 1 98 ? 1.050 5.556 10.754 1.00 98.12 98 GLU A CA 1
ATOM 721 C C . GLU A 1 98 ? 0.244 5.459 9.461 1.00 98.12 98 GLU A C 1
ATOM 723 O O . GLU A 1 98 ? 0.720 5.838 8.392 1.00 98.12 98 GLU A O 1
ATOM 728 N N . HIS A 1 99 ? -0.974 4.935 9.560 1.00 98.25 99 HIS A N 1
ATOM 729 C CA . HIS A 1 99 ? -1.944 4.880 8.473 1.00 98.25 99 HIS A CA 1
ATOM 730 C C . HIS A 1 99 ? -3.051 5.880 8.765 1.00 98.25 99 HIS A C 1
ATOM 732 O O . HIS A 1 99 ? -3.705 5.806 9.802 1.00 98.25 99 HIS A O 1
ATOM 738 N N . THR A 1 100 ? -3.227 6.840 7.866 1.00 98.31 100 THR A N 1
ATOM 739 C CA . THR A 1 100 ? -4.259 7.868 7.965 1.00 98.31 100 THR A CA 1
ATOM 740 C C . THR A 1 100 ? -5.249 7.681 6.833 1.00 98.31 100 THR A C 1
ATOM 742 O O . THR A 1 100 ? -4.880 7.765 5.663 1.00 98.31 100 THR A O 1
ATOM 745 N N . VAL A 1 101 ? -6.510 7.463 7.186 1.00 98.19 101 VAL A N 1
ATOM 746 C CA . VAL A 1 101 ? -7.616 7.277 6.251 1.00 98.19 101 VAL A CA 1
ATOM 747 C C . VAL A 1 101 ? -8.617 8.405 6.442 1.00 98.19 101 VAL A C 1
ATOM 749 O O . VAL A 1 101 ? -9.045 8.696 7.558 1.00 98.19 101 VAL A O 1
ATOM 752 N N . HIS A 1 102 ? -8.988 9.049 5.343 1.00 98.12 102 HIS A N 1
ATOM 753 C CA . HIS A 1 102 ? -10.001 10.091 5.330 1.00 98.12 102 HIS A CA 1
ATOM 754 C C . HIS A 1 102 ? -11.296 9.534 4.753 1.00 98.12 102 HIS A C 1
ATOM 756 O O . HIS A 1 102 ? -11.330 9.045 3.618 1.00 98.12 102 HIS A O 1
ATOM 762 N N . LEU A 1 103 ? -12.345 9.641 5.556 1.00 98.00 103 LEU A N 1
ATOM 763 C CA . LEU A 1 103 ? -13.690 9.168 5.284 1.00 98.00 103 LEU A CA 1
ATOM 764 C C . LEU A 1 103 ? -14.659 10.353 5.276 1.00 98.00 103 LEU A C 1
ATOM 766 O O . LEU A 1 103 ? -14.388 11.412 5.847 1.00 98.00 103 LEU A O 1
ATOM 770 N N . ASP A 1 104 ? -15.795 10.164 4.626 1.00 97.62 104 ASP A N 1
ATOM 771 C CA . ASP A 1 104 ? -16.871 11.141 4.530 1.00 97.62 104 ASP A CA 1
ATOM 772 C C . ASP A 1 104 ? -18.244 10.441 4.579 1.00 97.62 104 ASP A C 1
ATOM 774 O O . ASP A 1 104 ? -18.324 9.217 4.461 1.00 97.62 104 ASP A O 1
ATOM 778 N N . GLY A 1 105 ? -19.331 11.196 4.730 1.00 97.06 105 GLY A N 1
ATOM 779 C CA . GLY A 1 105 ? -20.686 10.645 4.853 1.00 97.06 105 GLY A CA 1
ATOM 780 C C . GLY A 1 105 ? -20.930 9.870 6.156 1.00 97.06 105 GLY A C 1
ATOM 781 O O . GLY A 1 105 ? -20.138 9.938 7.094 1.00 97.06 105 GLY A O 1
ATOM 782 N N . GLN A 1 106 ? -22.052 9.150 6.227 1.00 97.81 106 GLN A N 1
ATOM 783 C CA . GLN A 1 106 ? -22.467 8.401 7.418 1.00 97.81 106 GLN A CA 1
ATOM 784 C C . GLN A 1 106 ? -22.308 6.897 7.223 1.00 97.81 106 GLN A C 1
ATOM 786 O O . GLN A 1 106 ? -22.637 6.381 6.156 1.00 97.81 106 GLN A O 1
ATOM 791 N N . GLY A 1 107 ? -21.834 6.194 8.250 1.00 97.62 107 GLY A N 1
ATOM 792 C CA . GLY A 1 107 ? -21.741 4.738 8.230 1.00 97.62 107 GLY A CA 1
ATOM 793 C C . GLY A 1 107 ? -20.616 4.189 9.095 1.00 97.62 107 GLY A C 1
ATOM 794 O O . GLY A 1 107 ? -20.174 4.836 10.038 1.00 97.62 107 GLY A O 1
ATOM 795 N N . ASP A 1 108 ? -20.132 3.010 8.729 1.00 98.19 108 ASP A N 1
ATOM 796 C CA . ASP A 1 108 ? -19.092 2.285 9.445 1.00 98.19 108 ASP A CA 1
ATOM 797 C C . ASP A 1 108 ? -17.912 1.975 8.516 1.00 98.19 108 ASP A C 1
ATOM 799 O O . ASP A 1 108 ? -18.033 1.982 7.283 1.00 98.19 108 ASP A O 1
ATOM 803 N N . ALA A 1 109 ? -16.757 1.708 9.122 1.00 98.12 109 ALA A N 1
ATOM 804 C CA . ALA A 1 109 ? -15.538 1.323 8.427 1.00 98.12 109 ALA A CA 1
ATOM 805 C C . ALA A 1 109 ? -14.804 0.210 9.175 1.00 98.12 109 ALA A C 1
ATOM 807 O O . ALA A 1 109 ? -14.603 0.288 10.388 1.00 98.12 109 ALA A O 1
ATOM 808 N N . ALA A 1 110 ? -14.354 -0.802 8.443 1.00 98.31 110 ALA A N 1
ATOM 809 C CA . ALA A 1 110 ? -13.501 -1.856 8.961 1.00 98.31 110 ALA A CA 1
ATOM 810 C C . ALA A 1 110 ? -12.078 -1.718 8.418 1.00 98.31 110 ALA A C 1
ATOM 812 O O . ALA A 1 110 ? -11.855 -1.360 7.262 1.00 98.31 110 ALA A O 1
ATOM 813 N N . PHE A 1 111 ? -11.102 -2.063 9.250 1.00 98.25 111 PHE A N 1
ATOM 814 C CA . PHE A 1 111 ? -9.704 -2.179 8.864 1.00 98.25 111 PHE A CA 1
ATOM 815 C C . PHE A 1 111 ? -9.112 -3.447 9.470 1.00 98.25 111 PHE A C 1
ATOM 817 O O . PHE A 1 111 ? -9.567 -3.944 10.498 1.00 98.25 111 PHE A O 1
ATOM 824 N N . SER A 1 112 ? -8.054 -3.958 8.860 1.00 97.94 112 SER A N 1
ATOM 825 C CA . SER A 1 112 ? -7.238 -5.027 9.433 1.00 97.94 112 SER A CA 1
ATOM 826 C C . SER A 1 112 ? -5.773 -4.630 9.408 1.00 97.94 112 SER A C 1
ATOM 828 O O . SER A 1 112 ? -5.353 -3.862 8.547 1.00 97.94 112 SER A O 1
ATOM 830 N N . PHE A 1 113 ? -4.980 -5.132 10.350 1.00 98.00 113 PHE A N 1
ATOM 831 C CA . PHE A 1 113 ? -3.549 -4.853 10.406 1.00 98.00 113 PHE A CA 1
ATOM 832 C C . PHE A 1 113 ? -2.725 -6.130 10.572 1.00 98.00 113 PHE A C 1
ATOM 834 O O . PHE A 1 113 ? -3.184 -7.154 11.070 1.00 98.00 113 PHE A O 1
ATOM 841 N N . SER A 1 114 ? -1.466 -6.073 10.148 1.00 97.62 114 SER A N 1
ATOM 842 C CA . SER A 1 114 ? -0.526 -7.182 10.303 1.00 97.62 114 SER A CA 1
ATOM 843 C C . SER A 1 114 ? 0.179 -7.128 11.656 1.00 97.62 114 SER A C 1
ATOM 845 O O . SER A 1 114 ? 0.799 -6.114 11.980 1.00 97.62 114 SER A O 1
ATOM 847 N N . SER A 1 115 ? 0.214 -8.241 12.397 1.00 97.06 115 SER A N 1
ATOM 848 C CA . SER A 1 115 ? 1.052 -8.357 13.605 1.00 97.06 115 SER A CA 1
ATOM 849 C C . SER A 1 115 ? 2.550 -8.260 13.300 1.00 97.06 115 SER A C 1
ATOM 851 O O . SER A 1 115 ? 3.326 -7.927 14.184 1.00 97.06 115 SER A O 1
ATOM 853 N N . LYS A 1 116 ? 2.996 -8.499 12.056 1.00 96.88 116 LYS A N 1
ATOM 854 C CA . LYS A 1 116 ? 4.393 -8.207 11.685 1.00 96.88 116 LYS A CA 1
ATOM 855 C C . LYS A 1 116 ? 4.662 -6.699 11.645 1.00 96.88 116 LYS A C 1
ATOM 857 O O . LYS A 1 116 ? 5.736 -6.257 12.045 1.00 96.88 116 LYS A O 1
ATOM 862 N N . MET A 1 117 ? 3.676 -5.911 11.208 1.00 97.25 117 MET A N 1
ATOM 863 C CA . MET A 1 117 ? 3.799 -4.451 11.124 1.00 97.25 117 MET A CA 1
ATOM 864 C C . MET A 1 117 ? 3.627 -3.830 12.512 1.00 97.25 117 MET A C 1
ATOM 866 O O . MET A 1 117 ? 4.356 -2.911 12.896 1.00 97.25 117 MET A O 1
ATOM 870 N N . TYR A 1 118 ? 2.702 -4.387 13.291 1.00 97.56 118 TYR A N 1
ATOM 871 C CA . TYR A 1 118 ? 2.296 -3.918 14.609 1.00 97.56 118 TYR A CA 1
ATOM 872 C C . TYR A 1 118 ? 2.355 -5.064 15.630 1.00 97.56 118 TYR A C 1
ATOM 874 O O . TYR A 1 118 ? 1.314 -5.570 16.053 1.00 97.56 118 TYR A O 1
ATOM 882 N N . PRO A 1 119 ? 3.562 -5.497 16.041 1.00 96.25 119 PRO A N 1
ATOM 883 C CA . PRO A 1 119 ? 3.726 -6.652 16.933 1.00 96.25 119 PRO A CA 1
ATOM 884 C C . PRO A 1 119 ? 3.107 -6.448 18.315 1.00 96.25 119 PRO A C 1
ATOM 886 O O . PRO A 1 119 ? 2.684 -7.411 18.942 1.00 96.25 119 PRO A O 1
ATOM 889 N N . ASN A 1 120 ? 2.996 -5.194 18.755 1.00 96.44 120 ASN A N 1
ATOM 890 C CA . ASN A 1 120 ? 2.420 -4.828 20.048 1.00 96.44 120 ASN A CA 1
ATOM 891 C C . ASN A 1 120 ? 0.979 -4.301 19.919 1.00 96.44 120 ASN A C 1
ATOM 893 O O . ASN A 1 120 ? 0.472 -3.666 20.839 1.00 96.44 120 ASN A O 1
ATOM 897 N N . GLY A 1 121 ? 0.333 -4.519 18.769 1.00 96.94 121 GLY A N 1
ATOM 898 C CA . GLY A 1 121 ? -0.974 -3.949 18.455 1.00 96.94 121 GLY A CA 1
ATOM 899 C C . GLY A 1 121 ? -0.914 -2.483 18.013 1.00 96.94 121 GLY A C 1
ATOM 900 O O . GLY A 1 121 ? 0.151 -1.933 17.703 1.00 96.94 121 GLY A O 1
ATOM 901 N N . VAL A 1 122 ? -2.091 -1.862 17.955 1.00 98.38 122 VAL A N 1
ATOM 902 C CA . VAL A 1 122 ? -2.301 -0.523 17.391 1.00 98.38 122 VAL A CA 1
ATOM 903 C C . VAL A 1 122 ? -3.029 0.404 18.360 1.00 98.38 122 VAL A C 1
ATOM 905 O O . VAL A 1 122 ? -3.831 -0.029 19.184 1.00 98.38 122 VAL A O 1
ATOM 908 N N . LYS A 1 123 ? -2.791 1.704 18.201 1.00 97.94 123 LYS A N 1
ATOM 909 C CA . LYS A 1 123 ? -3.634 2.786 18.710 1.00 97.94 123 LYS A CA 1
ATOM 910 C C . LYS A 1 123 ? -4.446 3.344 17.552 1.00 97.94 123 LYS A C 1
ATOM 912 O O . LYS A 1 123 ? -3.891 3.632 16.493 1.00 97.94 123 LYS A O 1
ATOM 917 N N . VAL A 1 124 ? -5.745 3.523 17.768 1.00 98.44 124 VAL A N 1
ATOM 918 C CA . VAL A 1 124 ? -6.656 4.089 16.768 1.00 98.44 124 VAL A CA 1
ATOM 919 C C . VAL A 1 124 ? -7.217 5.395 17.306 1.00 98.44 124 VAL A C 1
ATOM 921 O O . VAL A 1 124 ? -7.706 5.450 18.432 1.00 98.44 124 VAL A O 1
ATOM 924 N N . LYS A 1 125 ? -7.114 6.457 16.511 1.00 98.19 125 LYS A N 1
ATOM 925 C CA . LYS A 1 125 ? -7.739 7.752 16.779 1.00 98.19 125 LYS A CA 1
ATOM 926 C C . LYS A 1 125 ? -8.721 8.057 15.664 1.00 98.19 125 LYS A C 1
ATOM 928 O O . LYS A 1 125 ? -8.385 7.898 14.495 1.00 98.19 125 LYS A O 1
ATOM 933 N N . THR A 1 126 ? -9.902 8.524 16.026 1.00 97.69 126 THR A N 1
ATOM 934 C CA . THR A 1 126 ? -10.955 8.915 15.089 1.00 97.69 126 THR A CA 1
ATOM 935 C C . THR A 1 126 ? -11.428 10.318 15.457 1.00 97.69 126 THR A C 1
ATOM 937 O O . THR A 1 126 ? -11.502 10.662 16.636 1.00 97.69 126 THR A O 1
ATOM 940 N N . THR A 1 127 ? -11.702 11.170 14.468 1.00 97.81 127 THR A N 1
ATOM 941 C CA . THR A 1 127 ? -12.286 12.501 14.739 1.00 97.81 127 THR A CA 1
ATOM 942 C C . THR A 1 127 ? -13.789 12.430 15.014 1.00 97.81 127 THR A C 1
ATOM 944 O O . THR A 1 127 ? -14.323 13.292 15.703 1.00 97.81 127 THR A O 1
ATOM 947 N N . THR A 1 128 ? -14.461 11.404 14.492 1.00 96.69 128 THR A N 1
ATOM 948 C CA . THR A 1 128 ? -15.859 11.047 14.770 1.00 96.69 128 THR A CA 1
ATOM 949 C C . THR A 1 128 ? -15.992 9.528 14.768 1.00 96.69 128 THR A C 1
ATOM 951 O O . THR A 1 128 ? -15.194 8.853 14.113 1.00 96.69 128 THR A O 1
ATOM 954 N N . GLY A 1 129 ? -17.047 9.003 15.384 1.00 95.00 129 GLY A N 1
ATOM 955 C CA . GLY A 1 129 ? -17.252 7.563 15.513 1.00 95.00 129 GLY A CA 1
ATOM 956 C C . GLY A 1 129 ? -16.311 6.934 16.536 1.00 95.00 129 GLY A C 1
ATOM 957 O O . GLY A 1 129 ? -15.326 7.540 16.966 1.00 95.00 129 GLY A O 1
ATOM 958 N N . GLU A 1 130 ? -16.620 5.708 16.929 1.00 97.62 130 GLU A N 1
ATOM 959 C CA . GLU A 1 130 ? -15.897 4.978 17.968 1.00 97.62 130 GLU A CA 1
ATOM 960 C C . GLU A 1 130 ? -15.116 3.824 17.351 1.00 97.62 130 GLU A C 1
ATOM 962 O O . GLU A 1 130 ? -15.646 3.081 16.528 1.00 97.62 130 GLU A O 1
ATOM 967 N N . ALA A 1 131 ? -13.846 3.690 17.735 1.00 97.81 131 ALA A N 1
ATOM 968 C CA . ALA A 1 131 ? -12.981 2.623 17.255 1.00 97.81 131 ALA A CA 1
ATOM 969 C C . ALA A 1 131 ? -12.868 1.502 18.291 1.00 97.81 131 ALA A C 1
ATOM 971 O O . ALA A 1 131 ? -12.469 1.734 19.433 1.00 97.81 131 ALA A O 1
ATOM 972 N N . GLN A 1 132 ? -13.122 0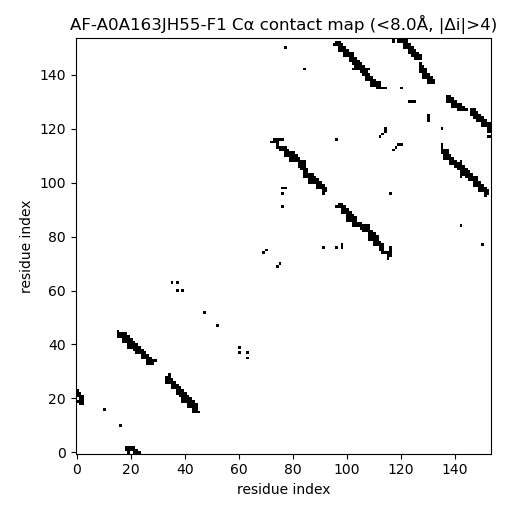.272 17.856 1.00 98.00 132 GLN A N 1
ATOM 973 C CA . GLN A 1 132 ? -12.890 -0.941 18.625 1.00 98.00 132 GLN A CA 1
ATOM 974 C C . GLN A 1 132 ? -11.841 -1.806 17.926 1.00 98.00 132 GLN A C 1
ATOM 976 O O . GLN A 1 132 ? -11.935 -2.080 16.731 1.00 98.00 132 GLN A O 1
ATOM 981 N N . VAL A 1 133 ? -10.843 -2.267 18.681 1.00 98.06 133 VAL A N 1
ATOM 982 C CA . VAL A 1 133 ? -9.807 -3.186 18.191 1.00 98.06 133 VAL A CA 1
ATOM 983 C C . VAL A 1 133 ? -10.072 -4.576 18.763 1.00 98.06 133 VAL A C 1
ATOM 985 O O . VAL A 1 133 ? -10.150 -4.733 19.979 1.00 98.06 133 VAL A O 1
ATOM 988 N N . THR A 1 134 ? -10.210 -5.583 17.900 1.00 97.12 134 THR A N 1
ATOM 989 C CA . THR A 1 134 ? -10.404 -6.991 18.287 1.00 97.12 134 THR A CA 1
ATOM 990 C C . THR A 1 134 ? -9.452 -7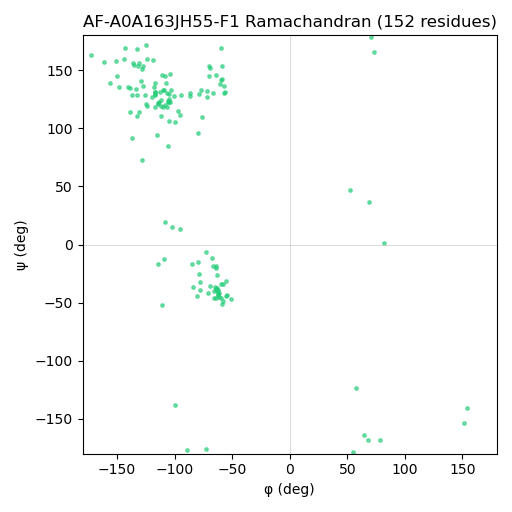.877 17.490 1.00 97.12 134 THR A C 1
ATOM 992 O O . THR A 1 134 ? -9.588 -8.036 16.275 1.00 97.12 134 THR A O 1
ATOM 995 N N . GLY A 1 135 ? -8.455 -8.449 18.171 1.00 96.06 135 GLY A N 1
ATOM 996 C CA . GLY A 1 135 ? -7.351 -9.143 17.508 1.00 96.06 135 GLY A CA 1
ATOM 997 C C . GLY A 1 135 ? -6.622 -8.209 16.537 1.00 96.06 135 GLY A C 1
ATOM 998 O O . GLY A 1 135 ? -6.186 -7.128 16.923 1.00 96.06 135 GLY A O 1
ATOM 999 N N . ASN A 1 136 ? -6.537 -8.617 15.271 1.00 97.69 136 ASN A N 1
ATOM 1000 C CA . ASN A 1 136 ? -5.932 -7.834 14.188 1.00 97.69 136 ASN A CA 1
ATOM 1001 C C . ASN A 1 136 ? -6.949 -7.021 13.367 1.00 97.69 136 ASN A C 1
ATOM 1003 O O . ASN A 1 136 ? -6.623 -6.543 12.280 1.00 97.69 136 ASN A O 1
ATOM 1007 N N . SER A 1 137 ? -8.180 -6.893 13.863 1.00 97.88 137 SER A N 1
ATOM 1008 C CA . SER A 1 137 ? -9.262 -6.162 13.202 1.00 97.88 137 SER A CA 1
ATOM 1009 C C . SER A 1 137 ? -9.603 -4.896 13.977 1.00 97.88 137 SER A C 1
ATOM 1011 O O . SER A 1 137 ? -9.531 -4.861 15.206 1.00 97.88 137 SER A O 1
ATOM 1013 N N . ILE A 1 138 ? -9.979 -3.855 13.247 1.00 98.56 138 ILE A N 1
ATOM 1014 C CA . ILE A 1 138 ? -10.402 -2.557 13.757 1.00 98.56 138 ILE A CA 1
ATOM 1015 C C . ILE A 1 138 ? -11.770 -2.279 13.151 1.00 98.56 138 ILE A C 1
ATOM 1017 O O . ILE A 1 138 ? -11.925 -2.342 11.933 1.00 98.56 138 ILE A O 1
ATOM 1021 N N . GLN A 1 139 ? -12.739 -1.936 13.984 1.00 98.44 139 GLN A N 1
ATOM 1022 C CA . GLN A 1 139 ? -14.051 -1.501 13.538 1.00 98.44 139 GLN A CA 1
ATOM 1023 C C . GLN A 1 139 ? -14.297 -0.086 14.038 1.00 98.44 139 GLN A C 1
ATOM 1025 O O . GLN A 1 139 ? -14.113 0.194 15.219 1.00 98.44 139 GLN A O 1
ATOM 1030 N N . VAL A 1 140 ? -14.657 0.809 13.124 1.00 98.19 140 VAL A N 1
ATOM 1031 C CA . VAL A 1 140 ? -15.033 2.188 13.415 1.00 98.19 140 VAL A CA 1
ATOM 1032 C C . VAL A 1 140 ? -16.516 2.330 13.122 1.00 98.19 140 VAL A C 1
ATOM 1034 O O . VAL A 1 140 ? -16.918 2.264 11.961 1.00 98.19 140 VAL A O 1
ATOM 1037 N N . THR A 1 141 ? -17.318 2.506 14.167 1.00 98.12 141 THR A N 1
ATOM 1038 C CA . THR A 1 141 ? -18.775 2.631 14.052 1.00 98.12 141 THR A CA 1
ATOM 1039 C C . THR A 1 141 ? -19.232 4.070 14.216 1.00 98.12 141 THR A C 1
ATOM 1041 O O . THR A 1 141 ? -18.654 4.823 15.004 1.00 98.12 141 THR A O 1
ATOM 1044 N N . GLY A 1 142 ? -20.296 4.453 13.511 1.00 97.12 142 GLY A N 1
ATOM 1045 C CA . GLY A 1 142 ? -20.884 5.788 13.639 1.00 97.12 142 GLY A CA 1
ATOM 1046 C C . GLY A 1 142 ? -19.988 6.898 13.082 1.00 97.12 142 GLY A C 1
ATOM 1047 O O . GLY A 1 142 ? -19.921 7.995 13.642 1.00 97.12 142 GLY A O 1
ATOM 1048 N N . VAL A 1 143 ? -19.278 6.618 11.986 1.00 97.69 143 VAL A N 1
ATOM 1049 C CA . VAL A 1 143 ? -18.603 7.642 11.181 1.00 97.69 143 VAL A CA 1
ATOM 1050 C C . VAL A 1 143 ? -19.653 8.654 10.725 1.00 97.69 143 VAL A C 1
ATOM 1052 O O . VAL A 1 143 ? -20.701 8.277 10.203 1.00 97.69 143 VAL A O 1
ATOM 1055 N N . ASN A 1 144 ? -19.366 9.939 10.923 1.00 96.75 144 ASN A N 1
ATOM 1056 C CA . ASN A 1 144 ? -20.176 11.044 10.427 1.00 96.75 144 ASN A CA 1
ATOM 1057 C C . ASN A 1 144 ? -19.227 12.108 9.870 1.00 96.75 144 ASN A C 1
ATOM 1059 O O . ASN A 1 144 ? -18.692 12.934 10.608 1.00 96.75 144 ASN A O 1
ATOM 1063 N N . GLY A 1 145 ? -18.967 11.992 8.572 1.00 90.31 145 GLY A N 1
ATOM 1064 C CA . GLY A 1 145 ? -17.953 12.725 7.837 1.00 90.31 145 GLY A CA 1
ATOM 1065 C C . GLY A 1 145 ? -18.095 14.251 7.880 1.00 90.31 145 GLY A C 1
ATOM 1066 O O . GLY A 1 145 ? -19.208 14.763 8.014 1.00 90.31 145 GLY A O 1
ATOM 1067 N N . PRO A 1 146 ? -16.982 14.993 7.720 1.00 96.88 146 PRO A N 1
ATOM 1068 C CA . PRO A 1 146 ? -15.642 14.493 7.403 1.00 96.88 146 PRO A CA 1
ATOM 1069 C C . PRO A 1 146 ? -14.928 13.870 8.615 1.00 96.88 146 PRO A C 1
ATOM 1071 O O . PRO A 1 146 ? -14.851 14.463 9.692 1.00 96.88 146 PRO A O 1
ATOM 1074 N N . THR A 1 147 ? -14.336 12.690 8.414 1.00 97.56 147 THR A N 1
ATOM 1075 C CA . THR A 1 147 ? -13.694 11.904 9.477 1.00 97.56 147 THR A CA 1
ATOM 1076 C C . THR A 1 147 ? -12.276 11.521 9.094 1.00 97.56 147 THR A C 1
ATOM 1078 O O . THR A 1 147 ? -12.015 11.077 7.979 1.00 97.56 147 THR A O 1
ATOM 1081 N N . THR A 1 148 ? -11.342 11.654 10.031 1.00 98.31 148 THR A N 1
ATOM 1082 C CA . THR A 1 148 ? -9.986 11.115 9.890 1.00 98.31 148 THR A CA 1
ATOM 1083 C C . THR A 1 148 ? -9.799 9.977 10.882 1.00 98.31 148 THR A C 1
ATOM 1085 O O . THR A 1 148 ? -10.000 10.166 12.082 1.00 98.31 148 THR A O 1
ATOM 1088 N N . VAL A 1 149 ? -9.424 8.807 10.371 1.00 98.31 149 VAL A N 1
ATOM 1089 C CA . VAL A 1 149 ? -9.030 7.632 11.148 1.00 98.31 149 VAL A CA 1
ATOM 1090 C C . VAL A 1 149 ? -7.513 7.506 11.063 1.00 98.31 149 VAL A C 1
ATOM 1092 O O . VAL A 1 149 ? -6.959 7.405 9.971 1.00 98.31 149 VAL A O 1
ATOM 1095 N N . THR A 1 150 ? -6.836 7.509 12.205 1.00 98.50 150 THR A N 1
ATOM 1096 C CA . THR A 1 150 ? -5.385 7.333 12.305 1.00 98.50 150 THR A CA 1
ATOM 1097 C C . THR A 1 150 ? -5.077 6.064 13.085 1.00 98.50 150 THR A C 1
ATOM 1099 O O . THR A 1 150 ? -5.409 5.965 14.266 1.00 98.50 150 THR A O 1
ATOM 1102 N N . ILE A 1 151 ? -4.415 5.111 12.434 1.00 98.50 151 ILE A N 1
ATOM 1103 C CA . ILE A 1 151 ? -3.945 3.848 13.007 1.00 98.50 151 ILE A CA 1
ATOM 1104 C C . ILE A 1 151 ? -2.426 3.946 13.155 1.00 98.50 151 ILE A C 1
ATOM 1106 O O . ILE A 1 151 ? -1.706 4.104 12.170 1.00 98.50 151 ILE A O 1
ATOM 1110 N N . SER A 1 152 ? -1.923 3.854 14.381 1.00 98.00 152 SER A N 1
ATOM 1111 C CA . SER A 1 152 ? -0.491 3.923 14.681 1.00 98.00 152 SER A CA 1
ATOM 1112 C C . SER A 1 152 ? -0.061 2.799 15.618 1.00 98.00 152 SER A C 1
ATOM 1114 O O . SER A 1 152 ? -0.890 2.078 16.171 1.00 98.00 152 SER A O 1
ATOM 1116 N N . LYS A 1 153 ? 1.250 2.604 15.782 1.00 96.00 153 LYS A N 1
ATOM 1117 C CA . LYS A 1 153 ? 1.780 1.627 16.746 1.00 96.00 153 LYS A CA 1
ATOM 1118 C C . LYS A 1 153 ? 1.325 1.952 18.178 1.00 96.00 153 LYS A C 1
ATOM 1120 O O . LYS A 1 153 ? 1.266 3.127 18.550 1.00 96.00 153 LYS A O 1
ATOM 1125 N N . ALA A 1 154 ? 1.009 0.912 18.953 1.00 90.88 154 ALA A N 1
ATOM 1126 C CA . ALA A 1 154 ? 0.707 1.035 20.379 1.00 90.88 154 ALA A CA 1
ATOM 1127 C C . ALA A 1 154 ? 1.879 1.615 21.186 1.00 90.88 154 ALA A C 1
ATOM 1129 O O . ALA A 1 154 ? 3.052 1.418 20.796 1.00 90.88 154 ALA A O 1
#

pLDDT: mean 94.27, std 3.88, range [83.88, 98.56]

Foldseek 3Di:
DWDDDDPVDDDDPPADDKGWHDWDWDWDDDPVGIDIDIDTDIGRDDDDDPVVVVVCVVVVVCVVVVVVVCCVQQNDQKDKDDDPWAWDDWDADLVQSKIKTWTAAWFKTKIFGDCSNAVPAKDKDKPDFDWDDDPRMIIGGTDHPRMMIMIGHD

Radius of gyration: 20.3 Å; Cα contacts (8 Å, |Δi|>4): 281; chains: 1; bounding box: 48×44×45 Å